Protein AF-A0A661VKJ9-F1 (afdb_monomer)

Solvent-accessible surface area (backbone atoms only — not comparable to full-atom values): 3097 Å² total; per-residue (Å²): 133,86,60,101,65,70,89,71,75,82,55,68,69,60,52,52,53,51,49,52,54,50,24,57,77,66,43,24,40,99,86,72,44,68,32,72,67,48,24,49,76,71,74,46,59,86,78,117

Secondary structure (DSSP, 8-state):
---TTTT----HHHHHHHHHHHHHHHTB-TTSPBPHHHHHHTT-GGG-

Foldseek 3Di:
DDDPCPPPDDDPVVVLVVVVVVCVVQCHDSVRHHDCVSCVVVVNNPVD

Radius of gyration: 16.61 Å; Cα contacts (8 Å, |Δi|>4): 22; chains: 1; bounding box: 32×15×46 Å

Mean predicted aligned error: 5.94 Å

Structure (mmCIF, N/CA/C/O backbone):
data_AF-A0A661VKJ9-F1
#
_entry.id   AF-A0A661VKJ9-F1
#
loop_
_atom_site.group_PDB
_atom_site.id
_atom_site.type_symbol
_atom_site.label_atom_id
_atom_site.label_alt_id
_atom_site.label_comp_id
_atom_site.label_asym_id
_atom_site.label_entity_id
_atom_site.label_seq_id
_atom_site.pdbx_PDB_ins_code
_atom_site.Cartn_x
_atom_site.Cartn_y
_atom_site.Cartn_z
_atom_site.occupancy
_atom_site.B_iso_or_equiv
_atom_site.auth_seq_id
_atom_site.auth_comp_id
_atom_site.auth_asym_id
_atom_site.auth_atom_id
_atom_site.pdbx_PDB_model_num
ATOM 1 N N . THR A 1 1 ? 11.177 -9.285 -35.859 1.00 67.56 1 THR A N 1
ATOM 2 C CA . THR A 1 1 ? 11.504 -8.010 -35.188 1.00 67.56 1 THR A CA 1
ATOM 3 C C . THR A 1 1 ? 11.425 -8.261 -33.699 1.00 67.56 1 THR A C 1
ATOM 5 O O . THR A 1 1 ? 10.361 -8.665 -33.255 1.00 67.56 1 THR A O 1
ATOM 8 N N . TYR A 1 2 ? 12.533 -8.149 -32.964 1.00 73.69 2 TYR A N 1
ATOM 9 C CA . TYR A 1 2 ? 12.523 -8.332 -31.504 1.00 73.69 2 TYR A CA 1
ATOM 10 C C . TYR A 1 2 ? 11.849 -7.124 -30.835 1.00 73.69 2 TYR A C 1
ATOM 12 O O . TYR A 1 2 ? 11.982 -5.997 -31.324 1.00 73.69 2 TYR A O 1
ATOM 20 N N . GLY A 1 3 ? 11.081 -7.366 -29.773 1.00 82.12 3 GLY A N 1
ATOM 21 C CA . GLY A 1 3 ? 10.378 -6.323 -29.019 1.00 82.12 3 GLY A CA 1
ATOM 22 C C . GLY A 1 3 ? 11.317 -5.550 -28.085 1.00 82.12 3 GLY A C 1
ATOM 23 O O . GLY A 1 3 ? 12.297 -6.101 -27.595 1.00 82.12 3 GLY A O 1
ATOM 24 N N . ALA A 1 4 ? 11.008 -4.281 -27.795 1.00 87.38 4 ALA A N 1
ATOM 25 C CA . ALA A 1 4 ? 11.856 -3.405 -26.970 1.00 87.38 4 ALA A CA 1
ATOM 26 C C . ALA A 1 4 ? 12.097 -3.906 -25.528 1.00 87.38 4 ALA A C 1
ATOM 28 O O . ALA A 1 4 ? 13.020 -3.444 -24.867 1.00 87.38 4 ALA A O 1
ATOM 29 N N . THR A 1 5 ? 11.278 -4.840 -25.046 1.00 83.69 5 THR A N 1
ATOM 30 C CA . THR A 1 5 ? 11.318 -5.388 -2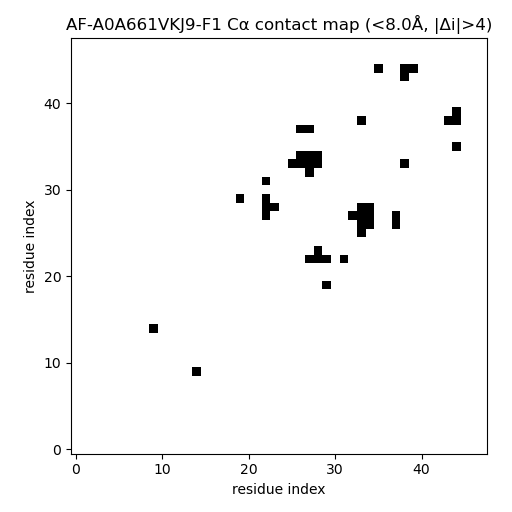3.680 1.00 83.69 5 THR A CA 1
ATOM 31 C C . THR A 1 5 ? 11.505 -6.906 -23.661 1.00 83.69 5 THR A C 1
ATOM 33 O O . THR A 1 5 ? 11.279 -7.564 -22.645 1.00 83.69 5 THR A O 1
ATOM 36 N N . GLU A 1 6 ? 11.886 -7.498 -24.790 1.00 86.75 6 GLU A N 1
ATOM 37 C CA . GLU A 1 6 ? 11.971 -8.946 -24.916 1.00 86.75 6 GLU A CA 1
ATOM 38 C C . GLU A 1 6 ? 13.079 -9.526 -24.024 1.00 86.75 6 GLU A C 1
ATOM 40 O O . GLU A 1 6 ? 14.247 -9.163 -24.133 1.00 86.75 6 GLU A O 1
ATOM 45 N N . GLY A 1 7 ? 12.696 -10.425 -23.111 1.00 85.00 7 GLY A N 1
ATOM 46 C CA . GLY A 1 7 ? 13.604 -11.053 -22.146 1.00 85.00 7 GLY A CA 1
ATOM 47 C C . GLY A 1 7 ? 13.898 -10.227 -20.889 1.00 85.00 7 GLY A C 1
ATOM 48 O O . GLY A 1 7 ? 14.592 -10.723 -20.000 1.00 85.00 7 GLY A O 1
ATOM 49 N N . GLN A 1 8 ? 13.358 -9.010 -20.773 1.00 87.50 8 GLN A N 1
ATOM 50 C CA . GLN A 1 8 ? 13.519 -8.199 -19.572 1.00 87.50 8 GLN A CA 1
ATOM 51 C C . GLN A 1 8 ? 12.781 -8.844 -18.391 1.00 87.50 8 GLN A C 1
ATOM 53 O O . GLN A 1 8 ? 11.600 -9.184 -18.481 1.00 87.50 8 GLN A O 1
ATOM 58 N N . LYS A 1 9 ? 13.486 -9.000 -17.270 1.00 85.88 9 LYS A N 1
ATOM 59 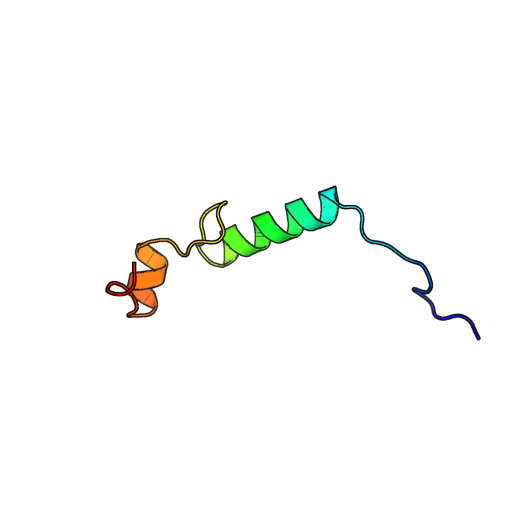C CA . LYS A 1 9 ? 12.925 -9.447 -15.994 1.00 85.88 9 LYS A CA 1
ATOM 60 C C . LYS A 1 9 ? 13.086 -8.329 -14.977 1.00 85.88 9 LYS A C 1
ATOM 62 O O . LYS A 1 9 ? 14.089 -7.622 -14.992 1.00 85.88 9 LYS A O 1
ATOM 67 N N . THR A 1 10 ? 12.088 -8.167 -14.122 1.00 86.25 10 THR A N 1
ATOM 68 C CA . THR A 1 10 ? 12.186 -7.264 -12.978 1.00 86.25 10 THR A CA 1
ATOM 69 C C . THR A 1 10 ? 12.912 -7.987 -11.852 1.00 86.25 10 THR A C 1
ATOM 71 O O . THR A 1 10 ? 12.614 -9.148 -11.569 1.00 86.25 10 THR A O 1
ATOM 74 N N . GLU A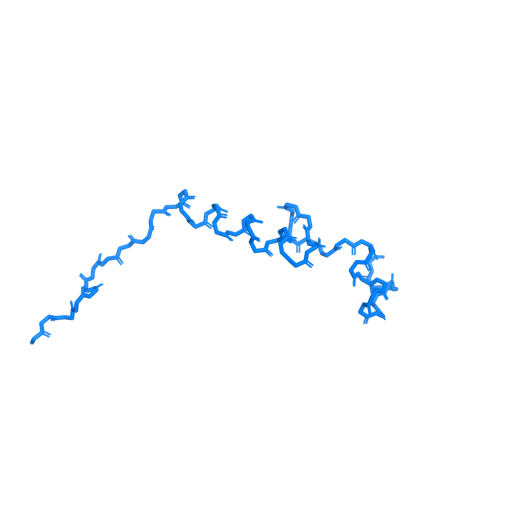 1 11 ? 13.857 -7.299 -11.220 1.00 93.25 11 GLU A N 1
ATOM 75 C CA . GLU A 1 11 ? 14.554 -7.807 -10.041 1.00 93.25 11 GLU A CA 1
ATOM 76 C C . GLU A 1 11 ? 13.578 -8.015 -8.881 1.00 93.25 11 GLU A C 1
ATOM 78 O O . GLU A 1 11 ? 12.691 -7.190 -8.653 1.00 93.25 11 GLU A O 1
ATOM 83 N N . TRP A 1 12 ? 13.761 -9.098 -8.125 1.00 91.38 12 TRP A N 1
ATOM 84 C CA . TRP A 1 12 ? 12.874 -9.447 -7.010 1.00 91.38 12 TRP A CA 1
ATOM 85 C C . TRP A 1 12 ? 12.775 -8.324 -5.968 1.00 91.38 12 TRP A C 1
ATOM 87 O O . TRP A 1 12 ? 11.679 -7.933 -5.582 1.00 91.38 12 TRP A O 1
ATOM 97 N N . GLU A 1 13 ? 13.905 -7.710 -5.615 1.00 93.00 13 GLU A N 1
ATOM 98 C CA . GLU A 1 13 ? 13.954 -6.587 -4.670 1.00 93.00 13 GLU A CA 1
ATOM 99 C C . GLU A 1 13 ? 13.139 -5.372 -5.155 1.00 93.00 13 GLU A C 1
ATOM 101 O O . GLU A 1 13 ? 12.523 -4.658 -4.363 1.00 93.00 13 GLU A O 1
ATOM 106 N N . ALA A 1 14 ? 13.108 -5.124 -6.469 1.00 91.69 14 ALA A N 1
ATOM 107 C CA . ALA A 1 14 ? 12.310 -4.040 -7.034 1.00 91.69 14 ALA A CA 1
ATOM 108 C C . ALA A 1 14 ? 10.806 -4.344 -6.953 1.00 91.69 14 ALA A C 1
ATOM 110 O O . ALA A 1 14 ? 10.008 -3.424 -6.777 1.00 91.69 14 ALA A O 1
ATOM 111 N N . VAL A 1 15 ? 10.422 -5.621 -7.049 1.00 93.50 15 VAL A N 1
ATOM 112 C CA . VAL A 1 15 ? 9.036 -6.066 -6.852 1.00 93.50 15 VAL A CA 1
ATOM 113 C C . VAL A 1 15 ? 8.616 -5.894 -5.395 1.00 93.50 15 VAL A C 1
ATOM 115 O O . VAL A 1 15 ? 7.547 -5.343 -5.153 1.00 93.50 15 VAL A O 1
ATOM 118 N N . GLU A 1 16 ? 9.453 -6.301 -4.440 1.00 93.81 16 GLU A N 1
ATOM 119 C CA . GLU A 1 16 ? 9.169 -6.152 -3.004 1.00 93.81 16 GLU A CA 1
ATOM 120 C C . GLU A 1 16 ? 8.972 -4.681 -2.622 1.00 93.81 16 GLU A C 1
ATOM 122 O O . GLU A 1 16 ? 7.943 -4.327 -2.053 1.00 93.81 16 GLU A O 1
ATOM 127 N N . LYS A 1 17 ? 9.872 -3.791 -3.060 1.00 93.50 17 LYS A N 1
ATOM 128 C CA . LYS A 1 17 ? 9.729 -2.345 -2.819 1.00 93.50 17 LYS A CA 1
ATOM 129 C C . LYS A 1 17 ? 8.451 -1.768 -3.422 1.00 93.50 17 LYS A C 1
ATOM 131 O O . LYS A 1 17 ? 7.797 -0.934 -2.801 1.00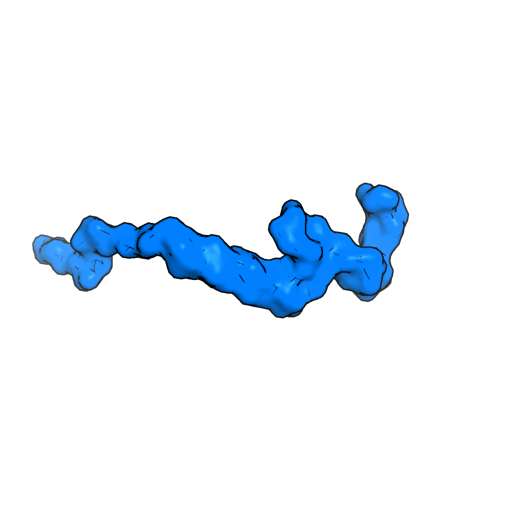 93.50 17 LYS A O 1
ATOM 136 N N . LEU A 1 18 ? 8.093 -2.187 -4.637 1.00 94.19 18 LEU A N 1
ATOM 137 C CA . LEU A 1 18 ? 6.859 -1.738 -5.283 1.00 94.19 18 LEU A CA 1
ATOM 138 C C . LEU A 1 18 ? 5.623 -2.215 -4.506 1.00 94.19 18 LEU A C 1
ATOM 140 O O . LEU A 1 18 ? 4.645 -1.476 -4.393 1.00 94.19 18 LEU A O 1
ATOM 144 N N . LEU A 1 19 ? 5.669 -3.442 -3.984 1.00 94.00 19 LEU A N 1
ATOM 145 C CA . LEU A 1 19 ? 4.587 -4.028 -3.206 1.00 94.00 19 LEU A CA 1
ATOM 146 C C . LEU A 1 19 ? 4.396 -3.296 -1.874 1.00 94.00 19 LEU A C 1
ATOM 148 O O . LEU A 1 19 ? 3.268 -2.929 -1.550 1.00 94.00 19 LEU A O 1
ATOM 152 N N . ASP A 1 20 ? 5.486 -3.003 -1.166 1.00 93.38 20 ASP A N 1
ATOM 153 C CA . ASP A 1 20 ? 5.453 -2.230 0.079 1.00 93.38 20 ASP A CA 1
ATOM 154 C C . ASP A 1 20 ? 4.852 -0.839 -0.154 1.00 93.38 20 ASP A C 1
ATOM 156 O O . ASP A 1 20 ? 3.902 -0.441 0.522 1.00 93.38 20 ASP A O 1
ATOM 160 N N . MET A 1 21 ? 5.320 -0.133 -1.191 1.00 94.31 21 MET A N 1
ATOM 161 C CA . MET A 1 21 ? 4.763 1.167 -1.582 1.00 94.31 21 MET A CA 1
ATOM 162 C C . MET A 1 21 ? 3.265 1.084 -1.906 1.00 94.31 21 MET A C 1
ATOM 164 O O . MET A 1 21 ? 2.509 2.012 -1.609 1.00 94.31 21 MET A O 1
ATOM 168 N N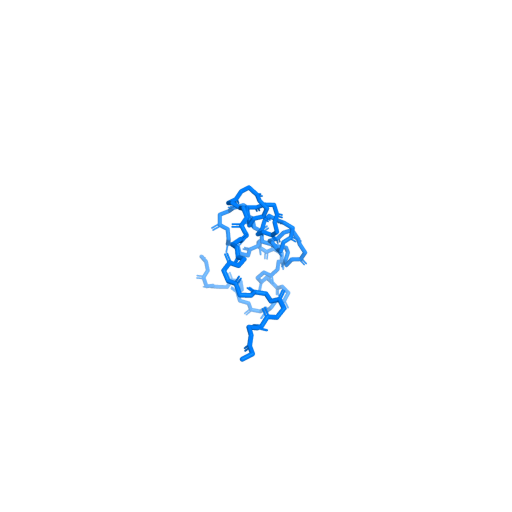 . TYR A 1 22 ? 2.824 -0.006 -2.537 1.00 95.31 22 TYR A N 1
ATOM 169 C CA . TYR A 1 22 ? 1.416 -0.214 -2.858 1.00 95.31 22 TYR A CA 1
ATOM 170 C C . T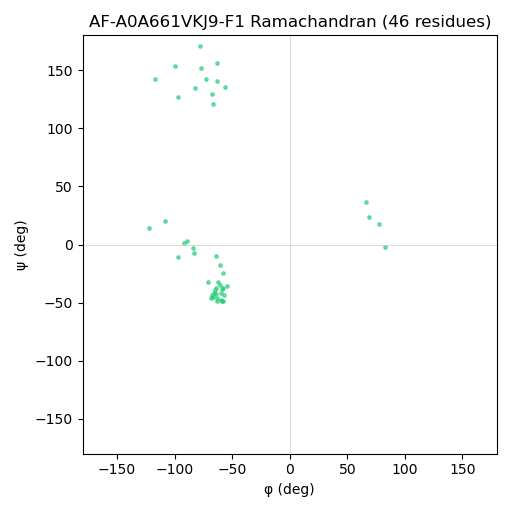YR A 1 22 ? 0.570 -0.427 -1.597 1.00 95.31 22 TYR A C 1
ATOM 172 O O . TYR A 1 22 ? -0.511 0.160 -1.485 1.00 95.31 22 TYR A O 1
ATOM 180 N N . TYR A 1 23 ? 1.054 -1.223 -0.641 1.00 94.56 23 TYR A N 1
ATOM 181 C CA . TYR A 1 23 ? 0.373 -1.435 0.636 1.00 94.56 23 TYR A CA 1
ATOM 182 C C . TYR A 1 23 ? 0.265 -0.142 1.440 1.00 94.56 23 TYR A C 1
ATOM 184 O O . TYR A 1 23 ? -0.837 0.210 1.864 1.00 94.56 23 TYR A O 1
ATOM 192 N N . GLU A 1 24 ? 1.346 0.632 1.543 1.00 92.44 24 GLU A N 1
ATOM 193 C CA . GLU A 1 24 ? 1.331 1.930 2.224 1.00 92.44 24 GLU A CA 1
ATOM 194 C C . GLU A 1 24 ? 0.303 2.889 1.612 1.00 92.44 24 GLU A C 1
ATOM 196 O O . GLU A 1 24 ? -0.537 3.444 2.323 1.00 92.44 24 GLU A O 1
ATOM 201 N N . GLN A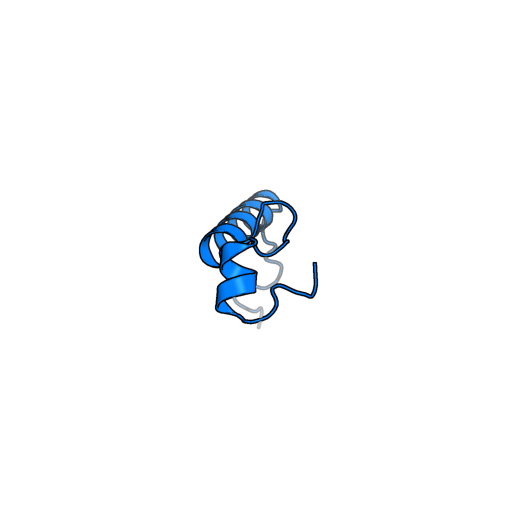 1 25 ? 0.297 3.039 0.282 1.00 93.44 25 GLN A N 1
ATOM 202 C CA . GLN A 1 25 ? -0.656 3.918 -0.409 1.00 93.44 25 GLN A CA 1
ATOM 203 C C . GLN A 1 25 ? -2.112 3.481 -0.226 1.00 93.44 25 GLN A C 1
ATOM 205 O O . GLN A 1 25 ? -3.023 4.313 -0.204 1.00 93.44 25 GLN A O 1
ATOM 210 N N . ARG A 1 26 ? -2.355 2.174 -0.108 1.00 90.62 26 ARG A N 1
ATOM 211 C CA . ARG A 1 26 ? -3.689 1.614 0.120 1.00 90.62 26 ARG A CA 1
ATOM 212 C C . ARG A 1 26 ? -4.113 1.627 1.587 1.00 90.62 26 ARG A C 1
ATOM 214 O O . ARG A 1 26 ? -5.277 1.324 1.857 1.00 90.62 26 ARG A O 1
ATOM 221 N N . GLY A 1 27 ? -3.227 1.987 2.515 1.00 90.69 27 GLY A N 1
ATOM 222 C CA . GLY A 1 27 ? -3.479 1.873 3.950 1.00 90.69 27 GLY A CA 1
ATOM 223 C C . GLY A 1 27 ? -3.610 0.413 4.386 1.00 90.69 27 GLY A C 1
ATOM 224 O O . GLY A 1 27 ? -4.484 0.083 5.193 1.00 90.69 27 GLY A O 1
ATOM 225 N N . TRP A 1 28 ? -2.821 -0.467 3.773 1.00 93.69 28 TRP A N 1
ATOM 226 C CA . TRP A 1 28 ? -2.682 -1.875 4.129 1.00 93.69 28 TRP A CA 1
ATOM 227 C C . TRP A 1 28 ? -1.418 -2.062 4.967 1.00 93.69 28 TRP A C 1
ATOM 229 O O . TRP A 1 28 ? -0.482 -1.270 4.886 1.00 93.69 28 TRP A O 1
ATOM 239 N N . ASP A 1 29 ? -1.410 -3.095 5.801 1.00 88.81 29 ASP A N 1
ATOM 240 C CA . ASP A 1 29 ? -0.225 -3.496 6.544 1.00 88.81 29 ASP A CA 1
ATOM 241 C C . ASP A 1 29 ? 0.759 -4.278 5.652 1.00 88.81 29 ASP A C 1
ATOM 243 O O . ASP A 1 29 ? 0.444 -4.673 4.527 1.00 88.81 29 ASP A O 1
ATOM 247 N N . SER A 1 30 ? 1.963 -4.537 6.166 1.00 87.94 30 SER A N 1
ATOM 248 C CA . SER A 1 30 ? 2.996 -5.305 5.454 1.00 87.94 30 SER A CA 1
ATOM 249 C C . SER A 1 30 ? 2.609 -6.767 5.181 1.00 87.94 30 SER A C 1
ATOM 251 O O . SER A 1 30 ? 3.304 -7.452 4.437 1.00 87.94 30 SER A O 1
ATOM 253 N N . ASN A 1 31 ? 1.508 -7.262 5.759 1.00 87.38 31 ASN A N 1
ATOM 254 C CA . ASN A 1 31 ? 0.960 -8.589 5.475 1.00 87.38 31 ASN A CA 1
ATOM 255 C C . ASN A 1 31 ? -0.087 -8.552 4.345 1.00 87.38 31 ASN A C 1
ATOM 257 O O . ASN A 1 31 ? -0.667 -9.587 4.015 1.00 87.38 31 ASN A O 1
ATOM 261 N N . GLY A 1 32 ? -0.341 -7.379 3.753 1.00 89.06 32 GLY A N 1
ATOM 262 C CA . GLY A 1 32 ? -1.350 -7.180 2.718 1.00 89.06 32 GLY A CA 1
ATOM 263 C C . GLY A 1 32 ? -2.778 -7.100 3.261 1.00 89.06 32 GLY A C 1
ATOM 264 O O . GLY A 1 32 ? -3.729 -7.266 2.497 1.00 89.06 32 GLY A O 1
ATOM 265 N N . ILE A 1 33 ? -2.951 -6.863 4.564 1.00 89.56 33 ILE A N 1
ATOM 266 C CA . ILE A 1 33 ? -4.259 -6.751 5.207 1.00 89.56 33 ILE A CA 1
ATOM 267 C C . ILE A 1 33 ? -4.629 -5.266 5.317 1.00 89.56 33 ILE A C 1
ATOM 269 O O . ILE A 1 33 ? -3.855 -4.475 5.860 1.00 89.56 33 ILE A O 1
ATOM 273 N N . PRO A 1 34 ? -5.814 -4.843 4.838 1.00 92.00 34 PRO A N 1
ATOM 274 C CA . PRO A 1 34 ? -6.283 -3.479 5.041 1.00 92.00 34 PRO A CA 1
ATOM 275 C C . PRO A 1 34 ? -6.331 -3.118 6.529 1.00 92.00 34 PRO A C 1
ATOM 277 O O . PRO A 1 34 ? -6.821 -3.888 7.356 1.00 92.00 34 PRO A O 1
ATOM 280 N N . THR A 1 35 ? -5.856 -1.925 6.882 1.00 90.75 35 THR A N 1
ATOM 281 C CA . THR A 1 35 ? -5.948 -1.445 8.266 1.00 90.75 35 THR A CA 1
ATOM 282 C C . THR A 1 35 ? -7.406 -1.290 8.701 1.00 90.75 35 THR A C 1
ATOM 284 O O . THR A 1 35 ? -8.304 -1.070 7.886 1.00 90.75 35 THR A O 1
ATOM 287 N N . LYS A 1 36 ? -7.653 -1.340 10.016 1.00 90.38 36 LYS A N 1
ATOM 288 C CA . LYS A 1 36 ? -8.992 -1.120 10.595 1.00 90.38 36 LYS A CA 1
ATOM 289 C C . LYS A 1 36 ? -9.616 0.205 10.152 1.00 90.38 36 LYS A C 1
ATOM 291 O O . LYS A 1 36 ? -10.818 0.262 9.920 1.00 90.38 36 LYS A O 1
ATOM 296 N N . GLU A 1 37 ? -8.795 1.243 10.001 1.00 90.38 37 GLU A N 1
ATOM 297 C CA . GLU A 1 37 ? -9.225 2.543 9.482 1.00 90.38 37 GLU A CA 1
ATOM 298 C C . GLU A 1 37 ? -9.726 2.426 8.037 1.00 90.38 37 GLU A C 1
ATOM 300 O O . GLU A 1 37 ? -10.846 2.841 7.741 1.00 90.38 37 GLU A O 1
ATOM 305 N N . LYS A 1 38 ? -8.956 1.768 7.157 1.00 90.25 38 LYS A N 1
ATOM 306 C CA . LYS A 1 38 ? -9.359 1.544 5.764 1.00 90.25 38 LYS A CA 1
ATOM 307 C C . LYS A 1 38 ? -10.608 0.664 5.654 1.00 90.25 38 LYS A C 1
ATOM 309 O O . LYS A 1 38 ? -11.458 0.916 4.806 1.00 90.25 38 LYS A O 1
ATOM 314 N N . LEU A 1 39 ? -10.753 -0.348 6.507 1.00 91.44 39 LEU A N 1
ATOM 315 C CA . LEU A 1 39 ? -11.956 -1.189 6.549 1.00 91.44 39 LEU A CA 1
ATOM 316 C C . LEU A 1 39 ? -13.188 -0.398 6.986 1.00 91.44 39 LEU A C 1
ATOM 318 O O . LEU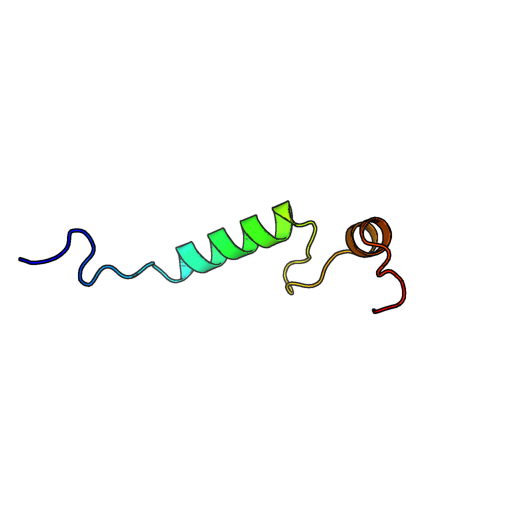 A 1 39 ? -14.248 -0.556 6.385 1.00 91.44 39 LEU A O 1
ATOM 322 N N . ALA A 1 40 ? -13.052 0.480 7.981 1.00 91.44 40 ALA A N 1
ATOM 323 C CA . ALA A 1 40 ? -14.132 1.361 8.412 1.00 91.44 40 ALA A CA 1
ATOM 324 C C . ALA A 1 40 ? -14.534 2.357 7.310 1.00 91.44 40 ALA A C 1
ATOM 326 O O . ALA A 1 40 ? -15.724 2.518 7.050 1.00 91.44 40 ALA A O 1
ATOM 327 N N . GLU A 1 41 ? -13.563 2.958 6.610 1.00 91.81 41 GLU A N 1
ATOM 328 C CA . GLU A 1 41 ? -13.807 3.846 5.460 1.00 91.81 41 GLU A CA 1
ATOM 329 C C . GLU A 1 41 ? -14.584 3.139 4.338 1.00 91.81 41 GLU A C 1
ATOM 331 O O . GLU A 1 41 ? -15.465 3.729 3.716 1.00 91.81 41 GLU A O 1
ATOM 336 N N . LEU A 1 42 ? -14.286 1.859 4.097 1.00 91.12 42 LEU A N 1
ATOM 337 C CA . LEU A 1 42 ? -14.939 1.048 3.068 1.00 91.12 42 LEU A CA 1
ATOM 338 C C . LEU A 1 42 ? -16.265 0.414 3.526 1.00 91.12 42 LEU A C 1
ATOM 340 O O . LEU A 1 42 ? -16.918 -0.251 2.725 1.00 91.12 42 LEU A O 1
ATOM 344 N N . GLY A 1 43 ? -16.666 0.586 4.791 1.00 91.50 43 GLY A N 1
ATOM 345 C CA . GLY A 1 43 ? -17.854 -0.065 5.355 1.00 91.50 43 GLY A CA 1
ATOM 346 C C . GLY A 1 43 ? -17.713 -1.585 5.515 1.00 91.50 43 GLY A C 1
ATOM 347 O O . GLY A 1 43 ? -18.711 -2.296 5.538 1.00 91.50 43 GLY A O 1
ATOM 348 N N . LEU A 1 44 ? -16.479 -2.088 5.609 1.00 90.31 44 LEU A N 1
ATOM 349 C CA . LEU A 1 44 ? -16.128 -3.510 5.728 1.00 90.31 44 LEU A CA 1
ATOM 350 C C . LEU A 1 44 ? -15.612 -3.868 7.131 1.00 90.31 44 LEU A C 1
ATOM 352 O O . LEU A 1 44 ? -14.912 -4.866 7.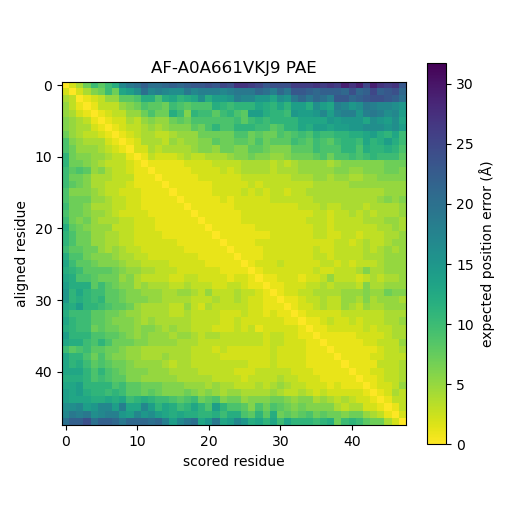300 1.00 90.31 44 LEU A O 1
ATOM 356 N N . ALA A 1 45 ? -15.920 -3.046 8.136 1.00 85.94 45 ALA A N 1
ATOM 357 C CA . ALA A 1 45 ? -15.414 -3.212 9.499 1.00 85.94 45 ALA A CA 1
ATOM 358 C C . ALA A 1 45 ? -15.778 -4.571 10.132 1.00 85.94 45 ALA A C 1
ATOM 360 O O . ALA A 1 45 ? -15.043 -5.043 10.993 1.00 85.94 45 ALA A O 1
ATOM 361 N N . ASP A 1 46 ? -16.858 -5.210 9.674 1.00 85.75 46 ASP A N 1
ATOM 362 C CA . ASP A 1 46 ? -17.380 -6.467 10.225 1.00 85.75 46 ASP A CA 1
ATOM 363 C C . ASP A 1 46 ? -16.787 -7.743 9.580 1.00 85.75 46 ASP A C 1
ATOM 365 O O . ASP A 1 46 ? -17.230 -8.848 9.889 1.00 85.75 46 ASP A O 1
ATOM 369 N N . ILE A 1 47 ? -15.829 -7.621 8.648 1.00 79.88 47 ILE A N 1
ATOM 370 C CA . ILE A 1 47 ? -15.300 -8.749 7.845 1.00 79.88 47 ILE A CA 1
ATOM 371 C C . ILE A 1 47 ? -13.989 -9.335 8.412 1.00 79.88 47 ILE A C 1
ATOM 373 O O . ILE A 1 47 ? -13.551 -10.398 7.968 1.00 79.88 47 ILE A O 1
ATOM 377 N N . VAL A 1 48 ? -13.367 -8.669 9.391 1.00 66.62 48 VAL A N 1
ATOM 378 C CA . VAL A 1 48 ? -12.072 -9.059 9.988 1.00 66.62 48 VAL A CA 1
ATOM 379 C C . VAL A 1 48 ? -12.223 -9.711 11.352 1.00 66.62 48 VAL A C 1
ATOM 381 O O . VAL A 1 48 ? -12.983 -9.174 12.186 1.00 66.62 48 VAL A O 1
#

Sequence (48 aa):
TYGATEGQKTEWEAVEKLLDMYYEQRGWDSNGIPTKEKLAELGLADIV

Nearest PDB structures (foldseek):
  1b4n-assembly1_D  TM=8.100E-01  e=2.942E-02  Pyrococcus furiosus
  4z3w-assembly1_C  TM=8.009E-01  e=7.214E-02  Geobacter metallireducens GS-15
  6x6u-assembly1_C  TM=8.074E-01  e=1.091E-01  Pyrococcus furiosus COM1

pLDDT: mean 88.85, std 6.14, range [66.62, 95.31]